Protein AF-T1B4V0-F1 (afdb_monomer)

Organism: NCBI:txid410659

Radius of gyration: 18.56 Å; Cα contacts (8 Å, |Δi|>4): 181; chains: 1; bounding box: 39×35×50 Å

Secondary structure (DSSP, 8-state):
--TTTT---PPPS-S--TTHHHHHHHHHHHHHHHHHTT------TTSS---SSS---TT--HHHHHHHH-TT----EEEEES-TTSTTSGGGSS---HHHHHHHHHHHHHHHHHHHSPPP--EEEEE--TT--TTSHHHHHHHHHHHHHHTT--------SSTT--

Mean predicted aligned error: 11.37 Å

Foldseek 3Di:
DPPVPPDLQQAQPPDDDPCSVVSNVVSLVVVLVCVVVVHDDDDDQCSDFDQDLADQSDPGCSLLVSCVSVVPRFDKQKEKAQPQQPLCGCNVVDDRPPVVSVVVLVVQCVVQPVVRFFDTDIDIDIDRDPPQCNPPHDVSNRVVSRCVHNVDSDRNDDTDRHNPDD

Structure (mmCIF, N/CA/C/O backbone):
data_AF-T1B4V0-F1
#
_entry.id   AF-T1B4V0-F1
#
loop_
_atom_site.group_PDB
_atom_site.id
_atom_site.type_symbol
_atom_site.label_atom_id
_atom_site.label_alt_id
_atom_site.label_comp_id
_atom_site.label_asym_id
_atom_site.label_entity_id
_atom_site.label_seq_id
_atom_site.pdbx_PDB_ins_code
_atom_site.Cartn_x
_atom_site.Cartn_y
_atom_site.Cartn_z
_atom_site.occupancy
_atom_site.B_iso_or_equiv
_atom_site.auth_seq_id
_atom_site.auth_comp_id
_atom_site.auth_asym_id
_atom_site.auth_atom_id
_atom_site.pdbx_PDB_model_num
ATOM 1 N N . MET A 1 1 ? -0.667 16.943 -12.335 1.00 33.19 1 MET A N 1
ATOM 2 C CA . MET A 1 1 ? -1.717 15.995 -12.775 1.00 33.19 1 MET A CA 1
ATOM 3 C C . MET A 1 1 ? -2.030 15.032 -11.628 1.00 33.19 1 MET A C 1
ATOM 5 O O . MET A 1 1 ? -1.439 13.968 -11.575 1.00 33.19 1 MET A O 1
ATOM 9 N N . VAL A 1 2 ? -2.875 15.421 -10.664 1.00 39.41 2 VAL A N 1
ATOM 10 C CA . VAL A 1 2 ? -3.339 14.529 -9.565 1.00 39.41 2 VAL A CA 1
ATOM 11 C C . VAL A 1 2 ? -4.848 14.713 -9.295 1.00 39.41 2 VAL A C 1
ATOM 13 O O . VAL A 1 2 ? -5.408 14.044 -8.445 1.00 39.41 2 VAL A O 1
ATOM 16 N N . ASN A 1 3 ? -5.539 15.592 -10.038 1.00 37.19 3 ASN A N 1
ATOM 17 C CA . ASN A 1 3 ? -6.900 16.039 -9.700 1.00 37.19 3 ASN A CA 1
ATOM 18 C C . ASN A 1 3 ? -8.030 15.265 -10.414 1.00 37.19 3 ASN A C 1
ATOM 20 O O . ASN A 1 3 ? -9.200 15.544 -10.187 1.00 37.19 3 ASN A O 1
ATOM 24 N N . THR A 1 4 ? -7.699 14.326 -11.306 1.00 42.66 4 THR A N 1
ATOM 25 C CA . THR A 1 4 ? -8.691 13.554 -12.092 1.00 42.66 4 THR A CA 1
ATOM 26 C C . THR A 1 4 ? -9.044 12.218 -11.435 1.00 42.66 4 THR A C 1
ATOM 28 O O . THR A 1 4 ? -10.094 11.645 -11.692 1.00 42.66 4 THR A O 1
ATOM 31 N N . VAL A 1 5 ? -8.182 11.737 -10.545 1.00 48.97 5 VAL A N 1
ATOM 32 C CA . VAL A 1 5 ? -8.445 10.601 -9.663 1.00 48.97 5 VAL A CA 1
ATOM 33 C C . VAL A 1 5 ? -8.671 11.244 -8.305 1.00 48.97 5 VAL A C 1
ATOM 35 O O . VAL A 1 5 ? -7.825 12.041 -7.913 1.00 48.97 5 VAL A O 1
ATOM 38 N N . ARG A 1 6 ? -9.781 10.983 -7.604 1.00 57.62 6 ARG A N 1
ATOM 39 C CA . ARG A 1 6 ? -10.025 11.472 -6.228 1.00 57.62 6 ARG A CA 1
ATOM 40 C C . ARG A 1 6 ? -9.010 10.851 -5.249 1.00 57.62 6 ARG A C 1
ATOM 42 O O . ARG A 1 6 ? -9.359 10.081 -4.365 1.00 57.62 6 ARG A O 1
ATOM 49 N N . ALA A 1 7 ? -7.729 11.120 -5.463 1.00 55.97 7 ALA A N 1
ATOM 50 C CA . ALA A 1 7 ? -6.621 10.564 -4.729 1.00 55.97 7 ALA A CA 1
ATOM 51 C C . ALA A 1 7 ? -6.472 11.360 -3.438 1.00 55.97 7 ALA A C 1
ATOM 53 O O . ALA A 1 7 ? -6.341 12.585 -3.454 1.00 55.97 7 ALA A O 1
ATOM 54 N N . LEU A 1 8 ? -6.492 10.649 -2.317 1.00 59.12 8 LEU A N 1
ATOM 55 C CA . LEU A 1 8 ? -6.148 11.190 -1.013 1.00 59.12 8 LEU A CA 1
ATOM 56 C C . LEU A 1 8 ? -4.674 10.855 -0.766 1.00 59.12 8 LEU A C 1
ATOM 58 O O . LEU A 1 8 ? -4.371 9.716 -0.408 1.00 59.12 8 LEU A O 1
ATOM 62 N N . PRO A 1 9 ? -3.732 11.784 -1.017 1.00 56.12 9 PRO A N 1
ATOM 63 C CA . PRO A 1 9 ? -2.326 11.512 -0.767 1.00 56.12 9 PRO A CA 1
ATOM 64 C C . PRO A 1 9 ? -2.109 11.361 0.740 1.00 56.12 9 PRO A C 1
ATOM 66 O O . PRO A 1 9 ? -2.247 12.322 1.497 1.00 56.12 9 PRO A O 1
ATOM 69 N N . ILE A 1 10 ? -1.763 10.151 1.177 1.00 58.16 10 ILE A N 1
ATOM 70 C CA . ILE A 1 10 ? -1.313 9.906 2.546 1.00 58.16 10 ILE A CA 1
ATOM 71 C C . ILE A 1 10 ? 0.188 10.223 2.583 1.00 58.16 10 ILE A C 1
ATOM 73 O O . ILE A 1 10 ? 0.945 9.618 1.822 1.00 58.16 10 ILE A O 1
ATOM 77 N N . PRO A 1 11 ? 0.644 11.182 3.409 1.00 52.88 11 PRO A N 1
ATOM 78 C CA . PRO A 1 11 ? 2.060 11.526 3.482 1.00 52.88 11 PRO A CA 1
ATOM 79 C C . PRO A 1 11 ? 2.886 10.332 3.987 1.00 52.88 11 PRO A C 1
ATOM 81 O O . PRO A 1 11 ? 2.508 9.701 4.976 1.00 52.88 11 PRO A O 1
ATOM 84 N N . GLU A 1 12 ? 4.023 10.045 3.334 1.00 52.88 12 GLU A N 1
ATOM 85 C CA . GLU A 1 12 ? 4.951 8.972 3.737 1.00 52.88 12 GLU A CA 1
ATOM 86 C C . GLU A 1 12 ? 5.297 9.109 5.221 1.00 52.88 12 GLU A C 1
ATOM 88 O O . GLU A 1 12 ? 5.668 10.193 5.659 1.00 52.88 12 GLU A O 1
ATOM 93 N N . THR A 1 13 ? 5.215 8.037 6.011 1.00 53.28 13 THR A N 1
ATOM 94 C CA . THR A 1 13 ? 5.372 8.072 7.478 1.00 53.28 13 THR A CA 1
ATOM 95 C C . THR A 1 13 ? 6.811 8.296 7.961 1.00 53.28 13 THR A C 1
ATOM 97 O O . THR A 1 13 ? 6.992 8.712 9.104 1.00 53.28 13 THR A O 1
ATOM 100 N N . SER A 1 14 ? 7.832 8.190 7.105 1.00 45.38 14 SER A N 1
ATOM 101 C CA . SER A 1 14 ? 9.232 8.489 7.456 1.00 45.38 14 SER A CA 1
ATOM 102 C C . SER A 1 14 ? 9.487 9.990 7.664 1.00 45.38 14 SER A C 1
ATOM 104 O O . SER A 1 14 ? 9.135 10.813 6.820 1.00 45.38 14 SER A O 1
ATOM 106 N N . GLY A 1 15 ? 10.075 10.356 8.808 1.00 47.78 15 GLY A N 1
ATOM 107 C CA . GLY A 1 15 ? 10.444 11.733 9.175 1.00 47.78 15 GLY A CA 1
ATOM 108 C C . GLY A 1 15 ? 9.427 12.442 10.081 1.00 47.78 15 GLY A C 1
ATOM 109 O O . GLY A 1 15 ? 8.227 12.461 9.794 1.00 47.78 15 GLY A O 1
ATOM 110 N N . ILE A 1 16 ? 9.915 13.042 11.172 1.00 42.69 16 ILE A N 1
ATOM 111 C CA . ILE A 1 16 ? 9.119 13.843 12.112 1.00 42.69 16 ILE A CA 1
ATOM 112 C C . ILE A 1 16 ? 8.927 15.231 11.495 1.00 42.69 16 ILE A C 1
ATOM 114 O O . ILE A 1 16 ? 9.860 16.025 11.437 1.00 42.69 16 ILE A O 1
ATOM 118 N N . GLN A 1 17 ? 7.721 15.514 11.001 1.00 56.00 17 GLN A N 1
ATOM 119 C CA . GLN A 1 17 ? 7.322 16.857 10.573 1.00 56.00 17 GLN A CA 1
ATOM 120 C C . GLN A 1 17 ? 6.139 17.335 11.427 1.00 56.00 17 GLN A C 1
ATOM 122 O O . GLN A 1 17 ? 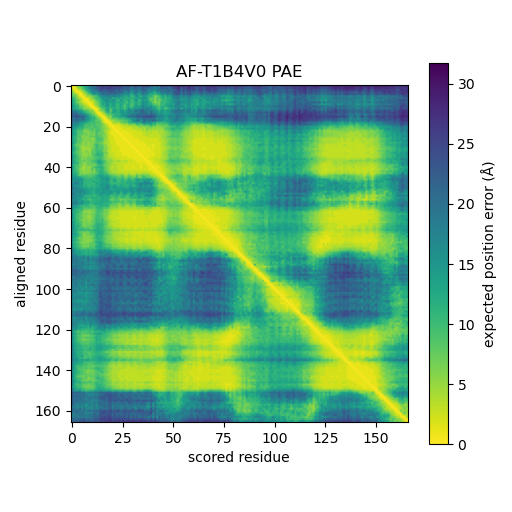5.200 16.554 11.639 1.00 56.00 17 GLN A O 1
ATOM 127 N N . PRO A 1 18 ? 6.129 18.600 11.884 1.00 53.91 18 PRO A N 1
ATOM 128 C CA . PRO A 1 18 ? 4.990 19.167 12.600 1.00 53.91 18 PRO A CA 1
ATOM 129 C C . PRO A 1 18 ? 3.687 19.032 11.790 1.00 53.91 18 PRO A C 1
ATOM 131 O O . PRO A 1 18 ? 3.648 19.279 10.582 1.00 53.91 18 PRO A O 1
ATOM 134 N N . GLY A 1 19 ? 2.605 18.592 12.442 1.00 65.25 19 GLY A N 1
ATOM 135 C CA . GLY A 1 19 ? 1.275 18.464 11.824 1.00 65.25 19 GLY A CA 1
ATOM 136 C C . GLY A 1 19 ? 1.090 17.281 10.862 1.00 65.25 19 GLY A C 1
ATOM 137 O O . GLY A 1 19 ? 0.051 17.174 10.212 1.00 65.25 19 GLY A O 1
ATOM 138 N N . LYS A 1 20 ? 2.069 16.377 10.751 1.00 67.88 20 LYS A N 1
ATOM 139 C CA . LYS A 1 20 ? 1.970 15.174 9.910 1.00 67.88 20 LYS A CA 1
ATOM 140 C C . LYS A 1 20 ? 0.949 14.164 10.435 1.00 67.88 20 LYS A C 1
ATOM 142 O O . LYS A 1 20 ? 0.159 13.652 9.653 1.00 67.88 20 LYS A O 1
ATOM 147 N N . ALA A 1 21 ? 0.934 13.927 11.749 1.00 71.38 21 ALA A N 1
ATOM 148 C CA . ALA A 1 21 ? -0.038 13.040 12.391 1.00 71.38 21 ALA A CA 1
ATOM 149 C C . ALA A 1 21 ? -1.477 13.506 12.127 1.00 71.38 21 ALA A C 1
ATOM 151 O O . ALA A 1 21 ? -2.290 12.727 11.644 1.00 71.38 21 ALA A O 1
ATOM 152 N N . ARG A 1 22 ? -1.735 14.808 12.307 1.00 78.12 22 ARG A N 1
ATOM 153 C CA . ARG A 1 22 ? -3.038 15.422 12.030 1.00 78.12 22 ARG A CA 1
ATOM 154 C C . ARG A 1 22 ? -3.462 15.261 10.568 1.00 78.12 22 ARG A C 1
ATOM 156 O O . ARG A 1 22 ? -4.576 14.846 10.305 1.00 78.12 22 ARG A O 1
ATOM 163 N N . ARG A 1 23 ? -2.549 15.472 9.610 1.00 77.19 23 ARG A N 1
ATOM 164 C CA . ARG A 1 23 ? -2.830 15.243 8.178 1.00 77.19 23 ARG A CA 1
ATOM 165 C C . ARG A 1 23 ? -3.168 13.785 7.852 1.00 77.19 23 ARG A C 1
ATOM 167 O O . ARG A 1 23 ? -4.008 13.540 6.992 1.00 77.19 23 ARG A O 1
ATOM 174 N N . VAL A 1 24 ? -2.511 12.827 8.507 1.00 77.00 24 VAL A N 1
ATOM 175 C CA . VAL A 1 24 ? -2.835 11.398 8.357 1.00 77.00 24 VAL A CA 1
ATOM 176 C C . VAL A 1 24 ? -4.209 11.097 8.952 1.00 77.00 24 VAL A C 1
ATOM 178 O O . VAL A 1 24 ? -4.993 10.391 8.328 1.00 77.00 24 VAL A O 1
ATOM 181 N N . GLU A 1 25 ? -4.523 11.653 10.119 1.00 81.50 25 GLU A N 1
ATOM 182 C CA . GLU A 1 25 ? -5.834 11.503 10.758 1.00 81.50 25 GLU A CA 1
ATOM 183 C C . GLU A 1 25 ? -6.958 12.109 9.917 1.00 81.50 25 GLU A C 1
ATOM 185 O O . GLU A 1 25 ? -7.946 11.425 9.663 1.00 81.50 25 GLU A O 1
ATOM 190 N N . ASP A 1 26 ? -6.772 13.318 9.388 1.00 84.38 26 ASP A N 1
ATOM 191 C CA . ASP A 1 26 ? -7.734 13.969 8.496 1.00 84.38 26 ASP A CA 1
ATOM 192 C C . ASP A 1 26 ? -7.954 13.146 7.214 1.00 84.38 26 ASP A C 1
ATOM 194 O O . ASP A 1 26 ? -9.082 12.987 6.745 1.00 84.38 26 ASP A O 1
ATOM 198 N N . ALA A 1 27 ? -6.887 12.577 6.639 1.00 83.69 27 ALA A N 1
ATOM 199 C CA . ALA A 1 27 ? -6.994 11.709 5.468 1.00 83.69 27 ALA A CA 1
ATOM 200 C C . ALA A 1 27 ? -7.766 10.417 5.780 1.00 83.69 27 ALA A C 1
ATOM 202 O O . ALA A 1 27 ? -8.632 10.020 5.002 1.00 83.69 27 ALA A O 1
ATOM 203 N N . LEU A 1 28 ? -7.496 9.788 6.928 1.00 85.38 28 LEU A N 1
ATOM 204 C CA . LEU A 1 28 ? -8.216 8.595 7.378 1.00 85.38 28 LEU A CA 1
ATOM 205 C C . LEU A 1 28 ? -9.691 8.891 7.659 1.00 85.38 28 LEU A C 1
ATOM 207 O O . LEU A 1 28 ? -10.546 8.111 7.246 1.00 85.38 28 LEU A O 1
ATOM 211 N N . ALA A 1 29 ? -10.000 10.021 8.296 1.00 88.62 29 ALA A N 1
ATOM 212 C CA . ALA A 1 29 ? -11.373 10.450 8.542 1.00 88.62 29 ALA A CA 1
ATOM 213 C C . ALA A 1 29 ? -12.148 10.621 7.227 1.00 88.62 29 ALA A C 1
ATOM 215 O O . ALA A 1 29 ? -13.276 10.148 7.105 1.00 88.62 29 ALA A O 1
ATOM 216 N N . ARG A 1 30 ? -11.517 11.207 6.201 1.00 87.31 30 ARG A N 1
ATOM 217 C CA . ARG A 1 30 ? -12.106 11.318 4.856 1.00 87.31 30 ARG A CA 1
ATOM 218 C C . ARG A 1 30 ? -12.324 9.962 4.188 1.00 87.31 30 ARG A C 1
ATOM 220 O O . ARG A 1 30 ? -13.338 9.794 3.519 1.00 87.31 30 ARG A O 1
ATOM 227 N N . CYS A 1 31 ? -11.411 9.004 4.364 1.00 87.69 31 CYS A N 1
ATOM 228 C CA . CYS A 1 31 ? -11.605 7.638 3.868 1.00 87.69 31 CYS A CA 1
ATOM 229 C C . CYS A 1 31 ? -12.810 6.964 4.536 1.00 87.69 31 CYS A C 1
ATOM 231 O O . CYS A 1 31 ? -13.620 6.356 3.846 1.00 87.69 31 CYS A O 1
ATOM 233 N N . VAL A 1 32 ? -12.938 7.084 5.860 1.00 91.12 32 VAL A N 1
ATOM 234 C CA . VAL A 1 32 ? -14.069 6.519 6.614 1.00 91.12 32 VAL A CA 1
ATOM 235 C C . VAL A 1 32 ? -15.386 7.140 6.160 1.00 91.12 32 VAL A C 1
ATOM 237 O O . VAL A 1 32 ? -16.348 6.415 5.927 1.00 91.12 32 VAL A O 1
ATOM 240 N N . GLU A 1 33 ? -15.426 8.459 5.985 1.00 91.88 33 GLU A N 1
ATOM 241 C CA . GLU A 1 33 ? -16.634 9.147 5.531 1.00 91.88 33 GLU A CA 1
ATOM 242 C C . GLU A 1 33 ? -17.033 8.737 4.108 1.00 91.88 33 GLU A C 1
ATOM 244 O O . GLU A 1 33 ? -18.192 8.416 3.866 1.00 91.88 33 GLU A O 1
ATOM 249 N N . ALA A 1 34 ? -16.072 8.640 3.184 1.00 88.75 34 ALA A N 1
ATOM 250 C CA . ALA A 1 34 ? -16.332 8.142 1.834 1.00 88.75 34 ALA A CA 1
ATOM 251 C C . ALA A 1 34 ? -16.910 6.713 1.859 1.00 88.75 34 ALA A C 1
ATOM 253 O O . ALA A 1 34 ? -17.929 6.439 1.228 1.00 88.75 34 ALA A O 1
ATOM 254 N N . LEU A 1 35 ? -16.319 5.815 2.655 1.00 91.56 35 LEU A N 1
ATOM 255 C CA . LEU A 1 35 ? -16.816 4.443 2.806 1.00 91.56 35 LEU A CA 1
ATOM 256 C C . LEU A 1 35 ? -18.239 4.400 3.390 1.00 91.56 35 LEU A C 1
ATOM 258 O O . LEU A 1 35 ? -19.050 3.591 2.947 1.00 91.56 35 LEU A O 1
ATOM 262 N N . ARG A 1 36 ? -18.577 5.284 4.342 1.00 91.56 36 ARG A N 1
ATOM 263 C CA . ARG A 1 36 ? -19.947 5.407 4.882 1.00 91.56 36 ARG A CA 1
ATOM 264 C C . ARG A 1 36 ? -20.957 5.872 3.838 1.00 91.56 36 ARG A C 1
ATOM 266 O O . ARG A 1 36 ? -22.111 5.463 3.896 1.00 91.56 36 ARG A O 1
ATOM 273 N N . GLN A 1 37 ? -20.524 6.693 2.886 1.00 91.50 37 GLN A N 1
ATOM 274 C CA . GLN A 1 37 ? -21.347 7.167 1.770 1.00 91.50 37 GLN A CA 1
ATOM 275 C C . GLN A 1 37 ? -21.508 6.118 0.655 1.00 91.50 37 GLN A C 1
ATOM 277 O O . GLN A 1 37 ? -22.232 6.358 -0.308 1.00 91.50 37 GLN A O 1
ATOM 282 N N . GLY A 1 38 ? -20.867 4.950 0.785 1.00 87.88 38 GLY A N 1
ATOM 283 C CA . GLY A 1 38 ? -20.893 3.883 -0.216 1.00 87.88 38 GLY A CA 1
ATOM 284 C C . GLY A 1 38 ? -19.851 4.042 -1.327 1.00 87.88 38 GLY A C 1
ATOM 285 O O . GLY A 1 38 ? -19.884 3.282 -2.296 1.00 87.88 38 GLY A O 1
ATOM 286 N N . ASP A 1 39 ? -18.918 4.992 -1.201 1.00 88.00 39 ASP A N 1
ATOM 287 C CA . ASP A 1 39 ? -17.790 5.114 -2.124 1.00 88.00 39 ASP A CA 1
ATOM 288 C C . ASP A 1 39 ? -16.761 3.995 -1.890 1.00 88.00 39 ASP A C 1
ATOM 290 O O . ASP A 1 39 ? -16.608 3.455 -0.794 1.00 88.00 39 ASP A O 1
ATOM 294 N N . ASN A 1 40 ? -15.983 3.682 -2.929 1.00 86.25 40 ASN A N 1
ATOM 295 C CA . ASN A 1 40 ? -14.889 2.714 -2.855 1.00 86.25 40 ASN A CA 1
ATOM 296 C C . ASN A 1 40 ? -13.547 3.421 -2.624 1.00 86.25 40 ASN A C 1
ATOM 298 O O . ASN A 1 40 ? -13.204 4.366 -3.338 1.00 86.25 40 ASN A O 1
ATOM 302 N N . VAL A 1 41 ? -12.744 2.918 -1.681 1.00 87.38 41 VAL A N 1
ATOM 303 C CA . VAL A 1 41 ? -11.425 3.480 -1.349 1.00 87.38 41 VAL A CA 1
ATOM 304 C C . VAL A 1 41 ? -10.316 2.485 -1.689 1.00 87.38 41 VAL A C 1
ATOM 306 O O . VAL A 1 41 ? -10.277 1.379 -1.157 1.00 87.38 41 VAL A O 1
ATOM 309 N N . LEU A 1 42 ? -9.371 2.900 -2.542 1.00 85.56 42 LEU A N 1
ATOM 310 C CA . LEU A 1 42 ? -8.142 2.150 -2.814 1.00 85.56 42 LEU A CA 1
ATOM 311 C C . LEU A 1 42 ? -7.019 2.639 -1.894 1.00 85.56 42 LEU A C 1
ATOM 313 O O . LEU A 1 42 ? -6.520 3.756 -2.046 1.00 85.56 42 LEU A O 1
ATOM 317 N N . LEU A 1 43 ? -6.607 1.788 -0.956 1.00 83.56 43 LEU A N 1
ATOM 318 C CA . LEU A 1 43 ? -5.552 2.078 0.010 1.00 83.56 43 LEU A CA 1
ATOM 319 C C . LEU A 1 43 ? -4.269 1.315 -0.340 1.00 83.56 43 LEU A C 1
ATOM 321 O O . LEU A 1 43 ? -4.298 0.106 -0.547 1.00 83.56 43 LEU A O 1
ATOM 325 N N . TYR A 1 44 ? -3.131 2.011 -0.330 1.00 81.50 44 TYR A N 1
ATOM 326 C CA . TYR A 1 44 ? -1.806 1.392 -0.417 1.00 81.50 44 TYR A CA 1
ATOM 327 C C . TYR A 1 44 ? -1.220 1.259 0.994 1.00 81.50 44 TYR A C 1
ATOM 329 O O . TYR A 1 44 ? -0.671 2.235 1.513 1.00 81.50 44 TYR A O 1
ATOM 337 N N . PRO A 1 45 ? -1.323 0.084 1.643 1.00 71.50 45 PRO A N 1
ATOM 338 C CA . PRO A 1 45 ? -1.041 -0.056 3.072 1.00 71.50 45 PRO A CA 1
ATOM 339 C C . PRO A 1 45 ? 0.425 0.207 3.423 1.00 71.50 45 PRO A C 1
ATOM 341 O O . PRO A 1 45 ? 0.710 0.648 4.526 1.00 71.50 45 PRO A O 1
ATOM 344 N N . ALA A 1 46 ? 1.365 0.012 2.496 1.00 66.94 46 ALA A N 1
ATOM 345 C CA . ALA A 1 46 ? 2.775 0.310 2.749 1.00 66.94 46 ALA A CA 1
ATOM 346 C C . ALA A 1 46 ? 3.070 1.823 2.821 1.00 66.94 46 ALA A C 1
ATOM 348 O O . ALA A 1 46 ? 4.144 2.212 3.275 1.00 66.94 46 ALA A O 1
ATOM 349 N N . GLY A 1 47 ? 2.165 2.682 2.327 1.00 59.44 47 GLY A N 1
ATOM 350 C CA . GLY A 1 47 ? 2.366 4.135 2.247 1.00 59.44 47 GLY A CA 1
ATOM 351 C C . GLY A 1 47 ? 3.528 4.572 1.345 1.00 59.44 47 GLY A C 1
ATOM 352 O O . GLY A 1 47 ? 3.865 5.749 1.314 1.00 59.44 47 GLY A O 1
ATOM 353 N N . ARG A 1 48 ? 4.146 3.632 0.625 1.00 59.75 48 ARG A N 1
ATOM 354 C CA . ARG A 1 48 ? 5.307 3.817 -0.248 1.00 59.75 48 ARG A CA 1
ATOM 355 C C . ARG A 1 48 ? 5.200 2.878 -1.441 1.00 59.75 48 ARG A C 1
ATOM 357 O O . ARG A 1 48 ? 4.592 1.810 -1.343 1.00 59.75 48 ARG A O 1
ATOM 364 N N . LEU A 1 49 ? 5.817 3.257 -2.557 1.00 56.75 49 LEU A N 1
ATOM 365 C CA . LEU A 1 49 ? 6.034 2.322 -3.659 1.00 56.75 49 LEU A CA 1
ATOM 366 C C . LEU A 1 49 ? 6.907 1.161 -3.174 1.00 56.75 49 LEU A C 1
ATOM 368 O O . LEU A 1 49 ? 7.797 1.353 -2.346 1.00 56.75 49 LEU A O 1
ATOM 372 N N . MET A 1 50 ? 6.653 -0.034 -3.704 1.00 54.81 50 MET A N 1
ATOM 373 C CA . MET A 1 50 ? 7.442 -1.231 -3.420 1.00 54.81 50 MET A CA 1
ATOM 374 C C . MET A 1 50 ? 8.921 -0.959 -3.745 1.00 54.81 50 MET A C 1
ATOM 376 O O . MET A 1 50 ? 9.255 -0.711 -4.905 1.00 54.81 50 MET A O 1
ATOM 380 N N . ARG A 1 51 ? 9.779 -0.942 -2.716 1.00 55.44 51 ARG A N 1
ATOM 381 C CA . ARG A 1 51 ? 11.237 -0.736 -2.837 1.00 55.44 51 ARG A CA 1
ATOM 382 C C . ARG A 1 51 ? 12.018 -2.047 -2.818 1.00 55.44 51 ARG A C 1
ATOM 384 O O . ARG A 1 51 ? 13.074 -2.113 -3.431 1.00 55.44 51 ARG A O 1
ATOM 391 N N . ASP A 1 52 ? 11.438 -3.084 -2.221 1.00 56.41 52 ASP A N 1
ATOM 392 C CA . ASP A 1 52 ? 12.015 -4.420 -2.105 1.00 56.41 52 ASP A CA 1
ATOM 393 C C . ASP A 1 52 ? 11.070 -5.481 -2.671 1.00 56.41 52 ASP A C 1
ATOM 395 O O . ASP A 1 52 ? 9.864 -5.267 -2.778 1.00 56.41 52 ASP A O 1
ATOM 399 N N . ARG A 1 53 ? 11.617 -6.656 -3.008 1.00 55.72 53 ARG A N 1
ATOM 400 C CA . ARG A 1 53 ? 10.853 -7.810 -3.524 1.00 55.72 53 ARG A CA 1
ATOM 401 C C . ARG A 1 53 ? 9.767 -8.290 -2.549 1.00 55.72 53 ARG A C 1
ATOM 403 O O . ARG A 1 53 ? 8.783 -8.890 -2.979 1.00 55.72 53 ARG A O 1
ATOM 410 N N . MET A 1 54 ? 9.971 -8.064 -1.257 1.00 59.19 54 MET A N 1
ATOM 411 C CA . MET A 1 54 ? 9.046 -8.450 -0.198 1.00 59.19 54 MET A CA 1
ATOM 412 C C . MET A 1 54 ? 8.367 -7.197 0.345 1.00 59.19 54 MET A C 1
ATOM 414 O O . MET A 1 54 ? 9.016 -6.179 0.582 1.00 59.19 54 MET A O 1
ATOM 418 N N . THR A 1 55 ? 7.056 -7.275 0.537 1.00 68.19 55 THR A N 1
ATOM 419 C CA . THR A 1 55 ? 6.299 -6.237 1.229 1.00 68.19 55 THR A CA 1
ATOM 420 C C . THR A 1 55 ? 6.479 -6.431 2.729 1.00 68.19 55 THR A C 1
ATOM 422 O O . THR A 1 55 ? 6.113 -7.481 3.252 1.00 68.19 55 THR A O 1
ATOM 425 N N . ASP A 1 56 ? 7.027 -5.409 3.384 1.00 75.12 56 ASP A N 1
ATOM 426 C CA . ASP A 1 56 ? 7.054 -5.231 4.838 1.00 75.12 56 ASP A CA 1
ATOM 427 C C . ASP A 1 56 ? 6.248 -3.967 5.166 1.00 75.12 56 ASP A C 1
ATOM 429 O O . ASP A 1 56 ? 6.589 -2.854 4.727 1.00 75.12 56 ASP A O 1
ATOM 433 N N . LEU A 1 57 ? 5.132 -4.169 5.865 1.00 76.12 57 LEU A N 1
ATOM 434 C CA . LEU A 1 57 ? 4.207 -3.125 6.296 1.00 76.12 57 LEU A CA 1
ATOM 435 C C . LEU A 1 57 ? 4.576 -2.587 7.683 1.00 76.12 57 LEU A C 1
ATOM 437 O O . LEU A 1 57 ? 4.131 -1.497 8.052 1.00 76.12 57 LEU A O 1
ATOM 441 N N . GLY A 1 58 ? 5.391 -3.312 8.452 1.00 73.12 58 GLY A N 1
ATOM 442 C CA . GLY A 1 58 ? 5.863 -2.916 9.770 1.00 73.12 58 GLY A CA 1
ATOM 443 C C . GLY A 1 58 ? 4.738 -2.432 10.691 1.00 73.12 58 GLY A C 1
ATOM 444 O O . GLY A 1 58 ? 3.769 -3.136 10.970 1.00 73.12 58 GLY A O 1
ATOM 445 N N . GLY A 1 59 ? 4.868 -1.198 11.188 1.00 67.38 59 GLY A N 1
ATOM 446 C CA . GLY A 1 59 ? 3.951 -0.599 12.163 1.00 67.38 59 GLY A CA 1
ATOM 447 C C . GLY A 1 59 ? 2.741 0.149 11.592 1.00 67.38 59 GLY A C 1
ATOM 448 O O . GLY A 1 59 ? 2.107 0.885 12.353 1.00 67.38 59 GLY A O 1
ATOM 449 N N . VAL A 1 60 ? 2.435 0.034 10.292 1.00 78.19 60 VAL A N 1
ATOM 450 C CA . VAL A 1 60 ? 1.331 0.798 9.684 1.00 78.19 60 VAL A CA 1
ATOM 451 C C . VAL A 1 60 ? -0.018 0.387 10.283 1.00 78.19 60 VAL A C 1
ATOM 453 O O . VAL A 1 60 ? -0.297 -0.794 10.464 1.00 78.19 60 VAL A O 1
ATOM 456 N N . SER A 1 61 ? -0.857 1.378 10.597 1.00 83.50 61 SER A N 1
ATOM 457 C CA . SER A 1 61 ? -2.149 1.206 11.279 1.00 83.50 61 SER A CA 1
ATOM 458 C C . SER A 1 61 ? -3.352 1.713 10.480 1.00 83.50 61 SER A C 1
ATOM 460 O O . SER A 1 61 ? -4.464 1.715 10.991 1.00 83.50 61 SER A O 1
ATOM 462 N N . ALA A 1 62 ? -3.172 2.143 9.226 1.00 85.12 62 ALA A N 1
ATOM 463 C CA . ALA A 1 62 ? -4.259 2.722 8.430 1.00 85.12 62 ALA A CA 1
ATOM 464 C C . ALA A 1 62 ? -5.453 1.763 8.264 1.00 85.12 62 ALA A C 1
ATOM 466 O O . ALA A 1 62 ? -6.592 2.160 8.495 1.00 85.12 62 ALA A O 1
ATOM 467 N N . VAL A 1 63 ? -5.185 0.499 7.917 1.00 88.69 63 VAL A N 1
ATOM 468 C CA . VAL A 1 63 ? -6.220 -0.540 7.762 1.00 88.69 63 VAL A CA 1
ATOM 469 C C . VAL A 1 63 ? -6.920 -0.809 9.092 1.00 88.69 63 VAL A C 1
ATOM 471 O O . VAL A 1 63 ? -8.144 -0.796 9.154 1.00 88.69 63 VAL A O 1
ATOM 474 N N . GLU A 1 64 ? -6.148 -0.979 10.166 1.00 91.06 64 GLU A N 1
ATOM 475 C CA . GLU A 1 64 ? -6.678 -1.223 11.510 1.00 91.06 64 GLU A CA 1
ATOM 476 C C . GLU A 1 64 ? -7.592 -0.084 11.984 1.00 91.06 64 GLU A C 1
ATOM 478 O O . GLU A 1 64 ? -8.709 -0.341 12.421 1.00 91.06 64 GLU A O 1
ATOM 483 N N . ARG A 1 65 ? -7.186 1.177 11.797 1.00 89.19 65 ARG A N 1
ATOM 484 C CA . ARG A 1 65 ? -7.988 2.355 12.164 1.00 89.19 65 ARG A CA 1
ATOM 485 C C . ARG A 1 65 ? -9.289 2.489 11.373 1.00 89.19 65 ARG A C 1
ATOM 487 O O . ARG A 1 65 ? -10.267 3.004 11.914 1.00 89.19 65 ARG A O 1
ATOM 494 N N . ILE A 1 66 ? -9.300 2.081 10.102 1.00 90.44 66 ILE A N 1
ATOM 495 C CA . ILE A 1 66 ? -10.517 2.077 9.278 1.00 90.44 66 ILE A CA 1
ATOM 496 C C . ILE A 1 66 ? -11.456 0.970 9.762 1.00 90.44 66 ILE A C 1
ATOM 498 O O . ILE A 1 66 ? -12.621 1.243 10.033 1.00 90.44 66 ILE A O 1
ATOM 502 N N . LEU A 1 67 ? -10.945 -0.252 9.940 1.00 91.31 67 LEU A N 1
ATOM 503 C CA . LEU A 1 67 ? -11.738 -1.398 10.393 1.00 91.31 67 LEU A CA 1
ATOM 504 C C . LEU A 1 67 ? -12.266 -1.232 11.822 1.00 91.31 67 LEU A C 1
ATOM 506 O O . LEU A 1 67 ? -13.370 -1.675 12.111 1.00 91.31 67 LEU A O 1
ATOM 510 N N . ALA A 1 68 ? -11.533 -0.545 12.700 1.00 91.62 68 ALA A N 1
ATOM 511 C CA . ALA A 1 68 ? -12.006 -0.220 14.045 1.00 91.62 68 ALA A CA 1
ATOM 512 C C . ALA A 1 68 ? -13.251 0.689 14.035 1.00 91.62 68 ALA A C 1
ATOM 514 O O . ALA A 1 68 ? -14.070 0.623 14.947 1.00 91.62 68 ALA A O 1
ATOM 515 N N . GLN A 1 69 ? -13.402 1.538 13.012 1.00 92.44 69 GLN A N 1
ATOM 516 C CA . GLN A 1 69 ? -14.560 2.426 12.848 1.00 92.44 69 GLN A CA 1
ATOM 517 C C . GLN A 1 69 ? -15.657 1.827 11.961 1.00 92.44 69 GLN A C 1
ATOM 519 O O . GLN A 1 69 ? -16.818 2.214 12.087 1.00 92.44 69 GLN A O 1
ATOM 524 N N . LEU A 1 70 ? -15.287 0.926 11.048 1.00 92.50 70 LEU A N 1
ATOM 525 C CA . LEU A 1 70 ? -16.161 0.270 10.079 1.00 92.50 70 LEU A CA 1
ATOM 526 C C . LEU A 1 70 ? -15.859 -1.243 10.053 1.00 92.50 70 LEU A C 1
ATOM 528 O O . LEU A 1 70 ? -15.232 -1.724 9.107 1.00 92.50 70 LEU A O 1
ATOM 532 N N . PRO A 1 71 ? -16.280 -2.010 11.076 1.00 89.44 71 PRO A N 1
ATOM 533 C CA . PRO A 1 71 ? -15.915 -3.425 11.207 1.00 89.44 71 PRO A CA 1
ATOM 534 C C . PRO A 1 71 ? -16.467 -4.293 10.070 1.00 89.44 71 PRO A C 1
ATOM 536 O O . PRO A 1 71 ? -15.780 -5.204 9.604 1.00 89.44 71 PRO A O 1
ATOM 539 N N . GLU A 1 72 ? -17.651 -3.944 9.565 1.00 89.56 72 GLU A N 1
ATOM 540 C CA . GLU A 1 72 ? -18.379 -4.676 8.521 1.00 89.56 72 GLU A CA 1
ATOM 541 C C . GLU A 1 72 ? -17.996 -4.256 7.091 1.00 89.56 72 GLU A C 1
ATOM 543 O O . GLU A 1 72 ? -18.568 -4.748 6.119 1.00 89.56 72 GLU A O 1
ATOM 548 N N . VAL A 1 73 ? -17.044 -3.327 6.915 1.00 91.88 73 VAL A N 1
ATOM 549 C CA . VAL A 1 73 ? -16.671 -2.884 5.564 1.00 91.88 73 VAL A CA 1
ATOM 550 C C . VAL A 1 73 ? -16.020 -4.027 4.785 1.00 91.88 73 VAL A C 1
ATOM 552 O O . VAL A 1 73 ? -15.138 -4.739 5.287 1.00 91.88 73 VAL A O 1
ATOM 555 N N . ARG A 1 74 ? -16.430 -4.197 3.528 1.00 92.31 74 ARG A N 1
ATOM 556 C CA . ARG A 1 74 ? -15.825 -5.182 2.629 1.00 92.31 74 ARG A CA 1
ATOM 557 C C . ARG A 1 74 ? -14.365 -4.827 2.379 1.00 92.31 74 ARG A C 1
ATOM 559 O O . ARG A 1 74 ? -14.037 -3.686 2.057 1.00 92.31 74 ARG A O 1
ATOM 566 N N . LEU A 1 75 ? -13.490 -5.812 2.548 1.00 90.81 75 LEU A N 1
ATOM 567 C CA . LEU A 1 75 ? -12.049 -5.652 2.406 1.00 90.81 75 LEU A CA 1
ATOM 568 C C . LEU A 1 75 ? -11.568 -6.558 1.280 1.00 90.81 75 LEU A C 1
ATOM 570 O O . LEU A 1 75 ? -11.636 -7.777 1.387 1.00 90.81 75 LEU A O 1
ATOM 574 N N . VAL A 1 76 ? -11.066 -5.943 0.212 1.00 92.25 76 VAL A N 1
ATOM 575 C CA . VAL A 1 76 ? -10.516 -6.657 -0.940 1.00 92.25 76 VAL A CA 1
ATOM 576 C C . VAL A 1 76 ? -9.015 -6.418 -0.984 1.00 92.25 76 VAL A C 1
ATOM 578 O O . VAL A 1 76 ? -8.554 -5.293 -1.177 1.00 92.25 76 VAL A O 1
ATOM 581 N N . LEU A 1 77 ? -8.244 -7.486 -0.810 1.00 90.44 77 LEU A N 1
ATOM 582 C CA . LEU A 1 77 ? -6.806 -7.465 -1.007 1.00 90.44 77 LEU A CA 1
ATOM 583 C C . LEU A 1 77 ? -6.505 -7.549 -2.501 1.00 90.44 77 LEU A C 1
ATOM 585 O O . LEU A 1 77 ? -6.991 -8.439 -3.201 1.00 90.44 77 LEU A O 1
ATOM 589 N N . VAL A 1 78 ? -5.681 -6.624 -2.988 1.00 88.00 78 VAL A N 1
ATOM 590 C CA . VAL A 1 78 ? -5.292 -6.557 -4.400 1.00 88.00 78 VAL A CA 1
ATOM 591 C C . VAL A 1 78 ? -3.787 -6.739 -4.513 1.00 88.00 78 VAL A C 1
ATOM 593 O O . VAL A 1 78 ? -3.013 -5.913 -4.035 1.00 88.00 78 VAL A O 1
ATOM 596 N N . ARG A 1 79 ? -3.364 -7.817 -5.173 1.00 84.69 79 ARG A N 1
ATOM 597 C CA . ARG A 1 79 ? -1.954 -8.106 -5.458 1.00 84.69 79 ARG A CA 1
ATOM 598 C C . ARG A 1 79 ? -1.708 -8.043 -6.956 1.00 84.69 79 ARG A C 1
ATOM 600 O O . ARG A 1 79 ? -2.298 -8.809 -7.716 1.00 84.69 79 ARG A O 1
ATOM 607 N N . THR A 1 80 ? -0.775 -7.195 -7.375 1.00 80.88 80 THR A N 1
ATOM 608 C CA . THR A 1 80 ? -0.316 -7.143 -8.767 1.00 80.88 80 THR A CA 1
ATOM 609 C C . THR A 1 80 ? 1.056 -7.787 -8.874 1.00 80.88 80 THR A C 1
ATOM 611 O O . THR A 1 80 ? 2.048 -7.252 -8.389 1.00 80.88 80 THR A O 1
ATOM 614 N N . THR A 1 81 ? 1.122 -8.939 -9.532 1.00 77.38 81 THR A N 1
ATOM 615 C CA . THR A 1 81 ? 2.372 -9.657 -9.794 1.00 77.38 81 THR A CA 1
ATOM 616 C C . THR A 1 81 ? 2.814 -9.445 -11.231 1.00 77.38 81 THR A C 1
ATOM 618 O O . THR A 1 81 ? 2.026 -9.101 -12.118 1.00 77.38 81 THR A O 1
ATOM 621 N N . GLY A 1 82 ? 4.112 -9.616 -11.469 1.00 68.44 82 GLY A N 1
ATOM 622 C CA . GLY A 1 82 ? 4.648 -9.413 -12.800 1.00 68.44 82 GLY A CA 1
ATOM 623 C C . GLY A 1 82 ? 4.690 -7.944 -13.207 1.00 68.44 82 GLY A C 1
ATOM 624 O O . GLY A 1 82 ? 4.697 -7.688 -14.392 1.00 68.44 82 GLY A O 1
ATOM 625 N N . LEU A 1 83 ? 4.865 -6.981 -12.291 1.00 70.19 83 LEU A N 1
ATOM 626 C CA . LEU A 1 83 ? 5.367 -5.615 -12.596 1.00 70.19 83 LEU A CA 1
ATOM 627 C C . LEU A 1 83 ? 6.793 -5.340 -12.068 1.00 70.19 83 LEU A C 1
ATOM 629 O O . LEU A 1 83 ? 7.470 -4.431 -12.553 1.00 70.19 83 LEU A O 1
ATOM 633 N N . TRP A 1 84 ? 7.285 -6.176 -11.148 1.00 62.31 84 TRP A N 1
ATOM 634 C CA . TRP A 1 84 ? 8.638 -6.109 -10.586 1.00 62.31 84 TRP A CA 1
ATOM 635 C C . TRP A 1 84 ? 9.739 -6.345 -11.640 1.00 62.31 84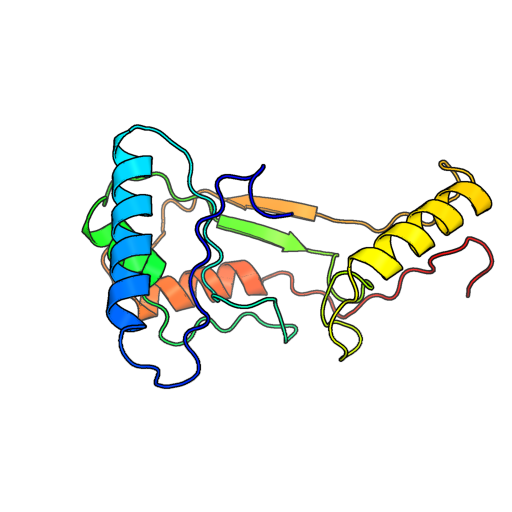 TRP A C 1
ATOM 637 O O . TRP A 1 84 ? 9.738 -7.374 -12.323 1.00 62.31 84 TRP A O 1
ATOM 647 N N . GLY A 1 85 ? 10.662 -5.389 -11.800 1.00 52.84 85 GLY A N 1
ATOM 648 C CA . GLY A 1 85 ? 11.683 -5.385 -12.865 1.00 52.84 85 GLY A CA 1
ATOM 649 C C . GLY A 1 85 ? 11.287 -4.629 -14.144 1.00 52.84 85 GLY A C 1
ATOM 650 O O . GLY A 1 85 ? 12.043 -4.633 -15.110 1.00 52.84 85 GLY A O 1
ATOM 651 N N . SER A 1 86 ? 10.117 -3.980 -14.172 1.00 58.59 86 SER A N 1
ATOM 652 C CA . SER A 1 86 ? 9.763 -3.018 -15.227 1.00 58.59 86 SER A CA 1
ATOM 653 C C . SER A 1 86 ? 10.286 -1.612 -14.907 1.00 58.59 86 SER A C 1
ATOM 655 O O . SER A 1 86 ? 10.509 -1.274 -13.745 1.00 58.59 86 SER A O 1
ATOM 657 N N . SER A 1 87 ? 10.397 -0.753 -15.923 1.00 56.19 87 SER A N 1
ATOM 658 C CA . SER A 1 87 ? 10.748 0.670 -15.771 1.00 56.19 87 SER A CA 1
ATOM 659 C C . SER A 1 87 ? 9.712 1.502 -14.999 1.00 56.19 87 SER A C 1
ATOM 661 O O . SER A 1 87 ? 9.925 2.692 -14.781 1.00 56.19 87 SER A O 1
ATOM 663 N N . PHE A 1 88 ? 8.552 0.920 -14.676 1.00 52.50 88 PHE A N 1
ATOM 664 C CA . PHE A 1 88 ? 7.477 1.563 -13.918 1.00 52.50 88 PHE A CA 1
ATOM 665 C C . PHE A 1 88 ? 7.584 1.317 -12.405 1.00 52.50 88 PHE A C 1
ATOM 667 O O . PHE A 1 88 ? 6.780 1.852 -11.646 1.00 52.50 88 PHE A O 1
ATOM 674 N N . GLY A 1 89 ? 8.567 0.534 -11.954 1.00 53.72 89 GLY A N 1
ATOM 675 C CA . GLY A 1 89 ? 8.843 0.298 -10.538 1.00 53.72 89 GLY A CA 1
ATOM 676 C C . GLY A 1 89 ? 10.318 0.487 -10.192 1.00 53.72 89 GLY A C 1
ATOM 677 O O . GLY A 1 89 ? 11.151 0.743 -11.056 1.00 53.72 89 GLY A O 1
ATOM 678 N N . TRP A 1 90 ? 10.652 0.295 -8.918 1.00 51.53 90 TRP A N 1
ATOM 679 C CA . TRP A 1 90 ? 12.023 0.382 -8.395 1.00 51.53 90 TRP A CA 1
ATOM 680 C C . TRP A 1 90 ? 12.898 -0.837 -8.719 1.00 51.53 90 TRP A C 1
ATOM 682 O O . TRP A 1 90 ? 14.016 -0.938 -8.227 1.00 51.53 90 TRP A O 1
ATOM 692 N N . GLY A 1 91 ? 12.436 -1.762 -9.567 1.00 50.88 91 GLY A N 1
ATOM 693 C CA . GLY A 1 91 ? 13.156 -3.007 -9.869 1.00 50.88 91 GLY A CA 1
ATOM 694 C C . GLY A 1 91 ? 14.533 -2.820 -10.523 1.00 50.88 91 GLY A C 1
ATOM 695 O O . GLY A 1 91 ? 15.292 -3.779 -10.584 1.00 50.88 91 GLY A O 1
ATOM 696 N N . ALA A 1 92 ? 14.855 -1.610 -10.994 1.00 51.38 92 ALA A N 1
ATOM 697 C CA . ALA A 1 92 ? 16.172 -1.226 -11.511 1.00 51.38 92 ALA A CA 1
ATOM 698 C C . ALA A 1 92 ? 17.030 -0.425 -10.501 1.00 51.38 92 ALA A C 1
ATOM 700 O O . ALA A 1 92 ? 18.103 0.048 -10.858 1.00 51.38 92 ALA A O 1
ATOM 701 N N . GLY A 1 93 ? 16.557 -0.221 -9.265 1.00 50.84 93 GLY A N 1
ATOM 702 C CA . GLY A 1 93 ? 17.262 0.524 -8.212 1.00 50.84 93 GLY A CA 1
ATOM 703 C C . GLY A 1 93 ? 17.195 2.055 -8.320 1.00 50.84 93 GLY A C 1
ATOM 704 O O . GLY A 1 93 ? 17.699 2.748 -7.442 1.00 50.84 93 GLY A O 1
ATOM 705 N N . THR A 1 94 ? 16.556 2.604 -9.358 1.00 50.25 94 THR A N 1
ATOM 706 C CA . THR A 1 94 ? 16.408 4.055 -9.579 1.00 50.25 94 THR A CA 1
ATOM 707 C C . THR A 1 94 ? 14.945 4.488 -9.583 1.00 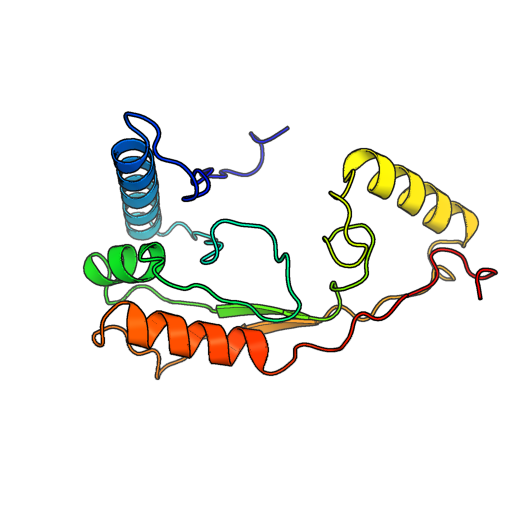50.25 94 THR A C 1
ATOM 709 O O . THR A 1 94 ? 14.085 3.743 -10.054 1.00 50.25 94 THR A O 1
ATOM 712 N N . GLU A 1 95 ? 14.671 5.721 -9.146 1.00 48.84 95 GLU A N 1
ATOM 713 C CA . GLU A 1 95 ? 13.325 6.301 -9.166 1.00 48.84 95 GLU A CA 1
ATOM 714 C C . GLU A 1 95 ? 12.734 6.299 -10.594 1.00 48.84 95 GLU A C 1
ATOM 716 O O . GLU A 1 95 ? 13.361 6.813 -11.533 1.00 48.84 95 GLU A O 1
ATOM 721 N N . PRO A 1 96 ? 11.532 5.728 -10.800 1.00 56.84 96 PRO A N 1
ATOM 722 C CA . PRO A 1 96 ? 10.944 5.634 -12.126 1.00 56.84 96 PRO A CA 1
ATOM 723 C C . PRO A 1 96 ? 10.535 7.024 -12.627 1.00 56.84 96 PRO A C 1
ATOM 725 O O . PRO A 1 96 ? 9.604 7.652 -12.126 1.00 56.84 96 PRO A O 1
ATOM 728 N N . ARG A 1 97 ? 11.185 7.502 -13.695 1.00 59.62 97 ARG A N 1
ATOM 729 C CA . ARG A 1 97 ? 10.757 8.706 -14.429 1.00 59.62 97 ARG A CA 1
ATOM 730 C C . ARG A 1 97 ? 9.533 8.384 -15.291 1.00 59.62 97 ARG A C 1
ATOM 732 O O . ARG A 1 97 ? 9.643 8.308 -16.515 1.00 59.62 97 ARG A O 1
ATOM 739 N N . LEU A 1 98 ? 8.373 8.210 -14.651 1.00 57.88 98 LEU A N 1
ATOM 740 C CA . LEU A 1 98 ? 7.117 7.733 -15.253 1.00 57.88 98 LEU A CA 1
ATOM 741 C C . LEU A 1 98 ? 6.780 8.415 -16.590 1.00 57.88 98 LEU A C 1
ATOM 743 O O . LEU A 1 98 ? 6.459 7.739 -17.561 1.00 57.88 98 LEU A O 1
ATOM 747 N N . GLY A 1 99 ? 6.924 9.743 -16.678 1.00 59.22 99 GLY A N 1
ATOM 748 C CA . GLY A 1 99 ? 6.620 10.493 -17.903 1.00 59.22 99 GLY A CA 1
ATOM 749 C C . GLY A 1 99 ? 7.583 10.236 -19.072 1.00 59.22 99 GLY A C 1
ATOM 750 O O . GLY A 1 99 ? 7.151 10.201 -20.224 1.00 59.22 99 GLY A O 1
ATOM 751 N N . ARG A 1 100 ? 8.881 10.029 -18.804 1.00 60.84 100 ARG A N 1
ATOM 752 C CA . ARG A 1 100 ? 9.860 9.669 -19.850 1.00 60.84 100 ARG A CA 1
ATOM 753 C C . ARG A 1 100 ? 9.734 8.201 -20.241 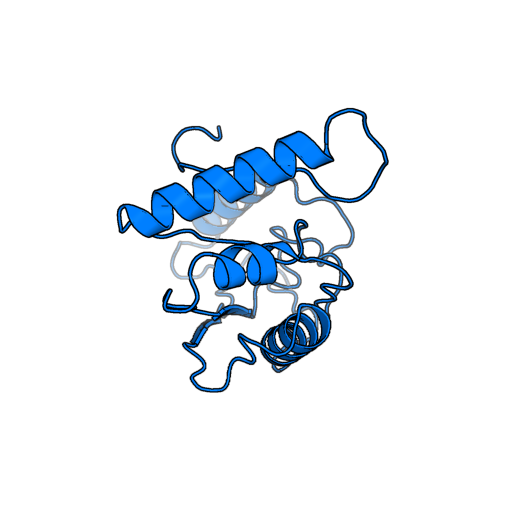1.00 60.84 100 ARG A C 1
ATOM 755 O O . ARG A 1 100 ? 9.780 7.904 -21.430 1.00 60.84 100 ARG A O 1
ATOM 762 N N . ALA A 1 101 ? 9.525 7.318 -19.264 1.00 59.16 101 ALA A N 1
ATOM 763 C CA . ALA A 1 101 ? 9.291 5.899 -19.506 1.00 59.16 101 ALA A CA 1
ATOM 764 C C . ALA A 1 101 ? 8.048 5.692 -20.383 1.00 59.16 101 ALA A C 1
ATOM 766 O O . ALA A 1 101 ? 8.126 5.008 -21.393 1.00 59.16 101 ALA A O 1
ATOM 767 N N . LEU A 1 102 ? 6.930 6.359 -20.077 1.00 64.81 102 LEU A N 1
ATOM 768 C CA . LEU A 1 102 ? 5.696 6.231 -20.854 1.00 64.81 102 LEU A CA 1
ATOM 769 C C . LEU A 1 102 ? 5.866 6.658 -22.322 1.00 64.81 102 LEU A C 1
ATOM 771 O O . LEU A 1 102 ? 5.423 5.943 -23.215 1.00 64.81 102 LEU A O 1
ATOM 775 N N . LYS A 1 103 ? 6.537 7.790 -22.590 1.00 67.62 103 LYS A N 1
ATOM 776 C CA . LYS A 1 103 ? 6.809 8.241 -23.969 1.00 67.62 103 LYS A CA 1
ATOM 777 C C . LYS A 1 103 ? 7.720 7.275 -24.729 1.00 67.62 103 LYS A C 1
ATOM 779 O O . LYS A 1 103 ? 7.459 7.007 -25.897 1.00 67.62 103 LYS A O 1
ATOM 784 N N . ALA A 1 104 ? 8.760 6.757 -24.074 1.00 64.62 104 ALA A N 1
ATOM 785 C CA . ALA A 1 104 ? 9.654 5.769 -24.673 1.00 64.62 104 ALA A CA 1
ATOM 786 C C . ALA A 1 104 ? 8.902 4.475 -25.019 1.00 64.62 104 ALA A C 1
ATOM 788 O O . ALA A 1 104 ? 9.017 3.997 -26.139 1.00 64.62 104 ALA A O 1
ATOM 789 N N . HIS A 1 105 ? 8.039 3.989 -24.121 1.00 64.69 105 HIS A N 1
ATOM 790 C CA . HIS A 1 105 ? 7.243 2.780 -24.357 1.00 64.69 105 HIS A CA 1
ATOM 791 C C . HIS A 1 105 ? 6.169 2.954 -25.425 1.00 64.69 105 HIS A C 1
ATOM 793 O O . HIS A 1 105 ? 5.897 2.013 -26.158 1.00 64.69 105 HIS A O 1
ATOM 799 N N . LEU A 1 106 ? 5.583 4.147 -25.567 1.00 69.50 106 LEU A N 1
ATOM 800 C CA . LEU A 1 106 ? 4.672 4.447 -26.678 1.00 69.50 106 LEU A CA 1
ATOM 801 C C . LEU A 1 106 ? 5.394 4.414 -28.032 1.00 69.50 106 LEU A C 1
ATOM 803 O O . LEU A 1 106 ? 4.857 3.877 -28.998 1.00 69.50 106 LEU A O 1
ATOM 807 N N . LEU A 1 107 ? 6.617 4.949 -28.096 1.00 69.56 107 LEU A N 1
ATOM 808 C CA . LEU A 1 107 ? 7.472 4.859 -29.283 1.00 69.56 107 LEU A CA 1
ATOM 809 C C . LEU A 1 107 ? 7.901 3.416 -29.556 1.00 69.56 107 LEU A C 1
ATOM 811 O O . LEU A 1 107 ? 7.826 2.972 -30.695 1.00 69.56 107 LEU A O 1
ATOM 815 N N . ASP A 1 108 ? 8.295 2.668 -28.528 1.00 62.12 108 ASP A N 1
ATOM 816 C CA . ASP A 1 108 ? 8.694 1.267 -28.662 1.00 62.12 108 ASP A CA 1
ATOM 817 C C . ASP A 1 108 ? 7.519 0.377 -29.103 1.00 62.12 108 ASP A C 1
ATOM 819 O O . ASP A 1 108 ? 7.715 -0.535 -29.907 1.00 62.12 108 ASP A O 1
ATOM 823 N N . LEU A 1 109 ? 6.292 0.681 -28.664 1.00 65.88 109 LEU A N 1
ATOM 824 C CA . LEU A 1 109 ? 5.057 0.038 -29.124 1.00 65.88 109 LEU A CA 1
ATOM 825 C C . LEU A 1 109 ? 4.751 0.377 -30.592 1.00 65.88 109 LEU A C 1
ATOM 827 O O . LEU A 1 109 ? 4.353 -0.501 -31.356 1.00 65.88 109 LEU A O 1
ATOM 831 N N . ALA A 1 110 ? 4.956 1.635 -30.997 1.00 70.56 110 ALA A N 1
ATOM 832 C CA . ALA A 1 110 ? 4.782 2.067 -32.382 1.00 70.56 110 ALA A CA 1
ATOM 833 C C . ALA A 1 110 ? 5.820 1.415 -33.314 1.00 70.56 110 ALA A C 1
ATOM 835 O O . ALA A 1 110 ? 5.460 0.907 -34.371 1.00 70.56 110 ALA A O 1
ATOM 836 N N . ILE A 1 111 ? 7.089 1.368 -32.891 1.00 67.12 111 ILE A N 1
ATOM 837 C CA . ILE A 1 111 ? 8.214 0.771 -33.628 1.00 67.12 111 ILE A CA 1
ATOM 838 C C . ILE A 1 111 ? 8.082 -0.750 -33.719 1.00 67.12 111 ILE A C 1
ATOM 840 O O . ILE A 1 111 ? 8.354 -1.331 -34.765 1.00 67.12 111 ILE A O 1
ATOM 844 N N . SER A 1 112 ? 7.668 -1.404 -32.633 1.00 60.59 112 SER A N 1
ATOM 845 C CA . SER A 1 112 ? 7.478 -2.856 -32.629 1.00 60.59 112 SER A CA 1
ATOM 846 C C . SER A 1 112 ? 6.196 -3.265 -33.356 1.00 60.59 112 SER A C 1
ATOM 848 O O . SER A 1 112 ? 6.003 -4.446 -33.597 1.00 60.59 112 SER A O 1
ATOM 850 N N . GLY A 1 113 ? 5.307 -2.329 -33.702 1.00 64.19 113 GLY A N 1
ATOM 851 C CA . GLY A 1 113 ? 3.936 -2.641 -34.081 1.00 64.19 113 GLY A CA 1
ATOM 852 C C . GLY A 1 113 ? 3.184 -3.210 -32.875 1.00 64.19 113 GLY A C 1
ATOM 853 O O . GLY A 1 113 ? 3.642 -4.131 -32.203 1.00 64.19 113 GLY A O 1
ATOM 854 N N . ILE A 1 114 ? 2.002 -2.672 -32.586 1.00 64.31 114 ILE A N 1
ATOM 855 C CA . ILE A 1 114 ? 1.197 -2.990 -31.388 1.00 64.31 114 ILE A CA 1
ATOM 856 C C . ILE A 1 114 ? 1.080 -4.509 -31.124 1.00 64.31 114 ILE A C 1
ATOM 858 O O . ILE A 1 114 ? 1.015 -4.943 -29.975 1.00 64.31 114 ILE A O 1
ATOM 862 N N . PHE A 1 115 ? 1.098 -5.324 -32.184 1.00 61.62 115 PHE A N 1
ATOM 863 C CA . PHE A 1 115 ? 1.012 -6.781 -32.116 1.00 61.62 115 PHE A CA 1
ATOM 864 C C . PHE A 1 115 ? 2.328 -7.511 -31.824 1.00 61.62 115 PHE A C 1
ATOM 866 O O . PHE A 1 115 ? 2.268 -8.569 -31.195 1.00 61.62 115 PHE A O 1
ATOM 873 N N . PHE A 1 116 ? 3.487 -6.985 -32.241 1.00 64.00 116 PHE A N 1
ATOM 874 C CA . PHE A 1 116 ? 4.776 -7.652 -32.015 1.00 64.00 116 PHE A CA 1
ATOM 875 C C . PHE A 1 116 ? 5.505 -7.136 -30.778 1.00 64.00 116 PHE A C 1
ATOM 877 O O . PHE A 1 116 ? 6.465 -7.766 -30.349 1.00 64.00 116 PHE A O 1
ATOM 884 N N . ALA A 1 117 ? 5.041 -6.050 -30.153 1.00 63.59 117 ALA A N 1
ATOM 885 C CA . ALA A 1 117 ? 5.616 -5.577 -28.901 1.00 63.59 117 ALA A CA 1
ATOM 886 C C . ALA A 1 117 ? 5.672 -6.712 -27.846 1.00 63.59 117 ALA A C 1
ATOM 888 O O . ALA A 1 117 ? 4.658 -7.378 -27.599 1.00 63.59 117 ALA A O 1
ATOM 889 N N . PRO A 1 118 ? 6.839 -6.956 -27.221 1.00 66.81 118 PRO A N 1
ATOM 890 C CA . PRO A 1 118 ? 7.009 -8.010 -26.226 1.00 66.81 118 PRO A CA 1
ATOM 891 C C . PRO A 1 118 ? 6.012 -7.848 -25.069 1.00 66.81 118 PRO A C 1
ATOM 893 O O . PRO A 1 118 ? 5.974 -6.833 -24.373 1.00 66.81 118 PRO A O 1
ATOM 896 N N . LYS A 1 119 ? 5.172 -8.869 -24.867 1.00 70.12 119 LYS A N 1
ATOM 897 C CA . LYS A 1 119 ? 4.102 -8.854 -23.863 1.00 70.12 119 LYS A CA 1
ATOM 898 C C . LYS A 1 119 ? 4.632 -9.338 -22.522 1.00 70.12 119 LYS A C 1
ATOM 900 O O . LYS A 1 119 ? 5.132 -10.455 -22.394 1.00 70.12 119 LYS A O 1
ATOM 905 N N . ARG A 1 120 ? 4.475 -8.508 -21.495 1.00 74.69 120 ARG A N 1
ATOM 906 C CA . ARG A 1 120 ? 4.748 -8.889 -20.111 1.00 74.69 120 ARG A CA 1
ATOM 907 C C . ARG A 1 120 ? 3.481 -9.447 -19.473 1.00 74.69 120 ARG A C 1
ATOM 909 O O . ARG A 1 120 ? 2.440 -8.798 -19.485 1.00 74.69 120 ARG A O 1
ATOM 916 N N . ASN A 1 121 ? 3.591 -10.625 -18.868 1.00 76.06 121 ASN A N 1
ATOM 917 C CA . ASN A 1 121 ? 2.495 -11.215 -18.105 1.00 76.06 121 ASN A CA 1
ATOM 918 C C . ASN A 1 121 ? 2.324 -10.458 -16.783 1.00 76.06 121 ASN A C 1
ATOM 920 O O . ASN A 1 121 ? 3.137 -10.610 -15.869 1.00 76.06 121 ASN A O 1
ATOM 924 N N . VAL A 1 122 ? 1.271 -9.647 -16.702 1.00 79.19 122 VAL A N 1
ATOM 925 C CA . VAL A 1 122 ? 0.823 -8.976 -15.478 1.00 79.19 122 VAL A CA 1
ATOM 926 C C . VAL A 1 122 ? -0.402 -9.717 -14.964 1.00 79.19 122 VAL A C 1
ATOM 928 O O . VAL A 1 122 ? -1.354 -9.933 -15.711 1.00 79.19 122 VAL A O 1
ATOM 931 N N . ARG A 1 123 ? -0.386 -10.107 -13.690 1.00 80.44 123 ARG A N 1
ATOM 932 C CA . ARG A 1 123 ? -1.522 -10.766 -13.039 1.00 80.44 123 ARG A CA 1
ATOM 933 C C . ARG A 1 123 ? -1.973 -9.927 -11.856 1.00 80.44 123 ARG A C 1
ATOM 935 O O . ARG A 1 123 ? -1.212 -9.744 -10.907 1.00 80.44 123 ARG A O 1
ATOM 942 N N . ILE A 1 124 ? -3.214 -9.459 -11.917 1.00 85.31 124 ILE A N 1
ATOM 943 C CA . ILE A 1 124 ? -3.897 -8.792 -10.809 1.00 85.31 124 ILE A CA 1
ATOM 944 C C . ILE A 1 124 ? -4.771 -9.840 -10.123 1.00 85.31 124 ILE A C 1
ATOM 946 O O . ILE A 1 124 ? -5.600 -10.475 -10.767 1.00 85.31 124 ILE A O 1
ATOM 950 N N . THR A 1 125 ? -4.540 -10.052 -8.834 1.00 86.25 125 THR A N 1
ATOM 951 C CA . THR A 1 125 ? -5.305 -10.971 -7.986 1.00 86.25 125 THR A CA 1
ATOM 952 C C . THR A 1 125 ? -6.125 -10.138 -7.020 1.00 86.25 125 THR A C 1
ATOM 954 O O . THR A 1 125 ? -5.554 -9.308 -6.313 1.00 86.25 125 THR A O 1
ATOM 957 N N . LEU A 1 126 ? -7.438 -10.350 -7.007 1.00 90.31 126 LEU A N 1
ATOM 958 C CA . LEU A 1 126 ? -8.354 -9.765 -6.035 1.00 90.31 126 LEU A CA 1
ATOM 959 C C . LEU A 1 126 ? -8.844 -10.890 -5.127 1.00 90.31 126 LEU A C 1
ATOM 961 O O . LEU A 1 126 ? -9.313 -11.909 -5.630 1.00 90.31 126 LEU A O 1
ATOM 965 N N . ALA A 1 127 ? -8.708 -10.715 -3.819 1.00 91.69 127 ALA A N 1
ATOM 966 C CA . ALA A 1 127 ? -9.167 -11.676 -2.828 1.00 91.69 127 ALA A CA 1
ATOM 967 C C . ALA A 1 127 ? -9.952 -10.957 -1.732 1.00 91.69 127 ALA A C 1
ATOM 969 O O . ALA A 1 1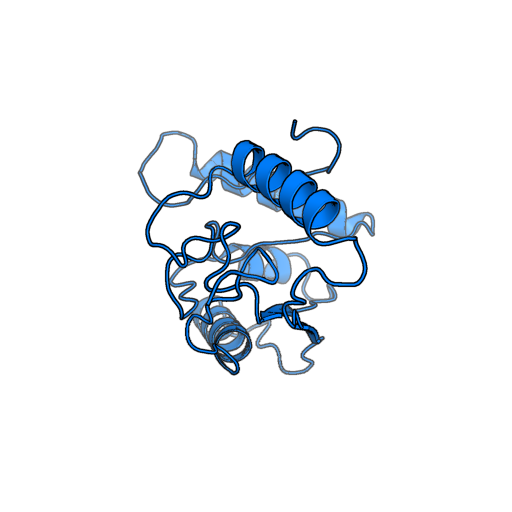27 ? -9.502 -9.934 -1.219 1.00 91.69 127 ALA A O 1
ATOM 970 N N . GLU A 1 128 ? -11.106 -11.505 -1.367 1.00 92.69 128 GLU A N 1
ATOM 971 C CA . GLU A 1 128 ? -11.901 -11.081 -0.213 1.00 92.69 128 GLU A CA 1
ATOM 972 C C . GLU A 1 128 ? -11.751 -12.159 0.873 1.00 92.69 128 GLU A C 1
ATOM 974 O O . GLU A 1 128 ? -12.478 -13.149 0.850 1.00 92.69 128 GLU A O 1
ATOM 979 N N . PRO A 1 129 ? -10.733 -12.054 1.748 1.00 88.75 129 PRO A N 1
ATOM 980 C CA . PRO A 1 129 ? -10.476 -13.063 2.773 1.00 88.75 129 PRO A CA 1
ATOM 981 C C . PRO A 1 129 ? -11.542 -13.025 3.874 1.00 88.75 129 PRO A C 1
ATOM 983 O O . PRO A 1 129 ? -11.675 -12.025 4.585 1.00 88.75 129 PRO A O 1
ATOM 986 N N . GLU A 1 130 ? -12.262 -14.133 4.047 1.00 87.19 130 GLU A N 1
ATOM 987 C CA . GLU A 1 130 ? -13.216 -14.326 5.151 1.00 87.19 130 GLU A CA 1
ATOM 988 C C . GLU A 1 130 ? -12.503 -14.457 6.509 1.00 87.19 130 GLU A C 1
ATOM 990 O O . GLU A 1 130 ? -13.031 -14.052 7.541 1.00 87.19 130 GLU A O 1
ATOM 995 N N . ASP A 1 131 ? -11.269 -14.962 6.503 1.00 90.81 131 ASP A N 1
ATOM 996 C CA . ASP A 1 131 ? -10.419 -15.217 7.669 1.00 90.81 131 ASP A CA 1
ATOM 997 C C . ASP A 1 131 ? -9.543 -14.016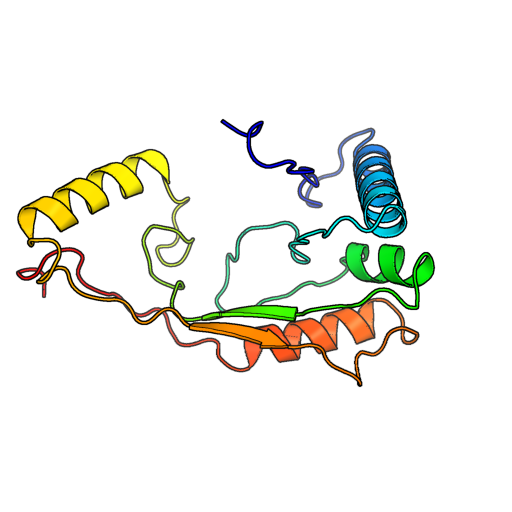 8.070 1.00 90.81 131 ASP A C 1
ATOM 999 O O . ASP A 1 131 ? -8.650 -14.140 8.916 1.00 90.81 131 ASP A O 1
ATOM 1003 N N . PHE A 1 132 ? -9.782 -12.834 7.488 1.00 91.06 132 PHE A N 1
ATOM 1004 C CA . PHE A 1 132 ? -9.000 -11.647 7.818 1.00 91.06 132 PHE A CA 1
ATOM 1005 C C . PHE A 1 132 ? -9.128 -11.310 9.314 1.00 91.06 132 PHE A C 1
ATOM 1007 O O . PHE A 1 132 ? -10.246 -11.151 9.815 1.00 91.06 132 PHE A O 1
ATOM 1014 N N . PRO A 1 133 ? -8.015 -11.118 10.048 1.00 91.69 133 PRO A N 1
ATOM 1015 C CA . PRO A 1 133 ? -8.043 -10.977 11.500 1.00 91.69 133 PRO A CA 1
ATOM 1016 C C . PRO A 1 133 ? -8.464 -9.559 11.941 1.00 91.69 133 PRO A C 1
ATOM 1018 O O . PRO A 1 133 ? -7.680 -8.807 12.525 1.00 91.69 133 PRO A O 1
ATOM 1021 N N . ARG A 1 134 ? -9.729 -9.194 11.684 1.00 89.50 134 ARG A N 1
ATOM 1022 C CA . ARG A 1 134 ? -10.324 -7.856 11.897 1.00 89.50 134 ARG A CA 1
ATOM 1023 C C . ARG A 1 134 ? -10.236 -7.344 13.340 1.00 89.50 134 ARG A C 1
ATOM 1025 O O . ARG A 1 134 ? -10.240 -6.137 13.549 1.00 89.50 134 ARG A O 1
ATOM 1032 N N . GLN A 1 135 ? -10.133 -8.239 14.323 1.00 87.56 135 GLN A N 1
ATOM 1033 C CA . GLN A 1 135 ? -10.101 -7.893 15.752 1.00 87.56 135 GLN A CA 1
ATOM 1034 C C . GLN A 1 135 ? -8.754 -8.187 16.436 1.00 87.56 135 GLN A C 1
ATOM 1036 O O . GLN A 1 135 ? -8.567 -7.846 17.598 1.00 87.56 135 GLN A O 1
ATOM 1041 N N . ALA A 1 136 ? -7.780 -8.782 15.739 1.00 84.94 136 ALA A N 1
ATOM 1042 C CA . ALA A 1 136 ? -6.519 -9.221 16.356 1.00 84.94 136 ALA A CA 1
ATOM 1043 C C . ALA A 1 136 ? -5.433 -8.122 16.418 1.00 84.94 136 ALA A C 1
ATOM 1045 O O . ALA A 1 136 ? -4.264 -8.398 16.703 1.00 84.94 136 ALA A O 1
ATOM 1046 N N . GLY A 1 137 ? -5.811 -6.873 16.129 1.00 87.00 137 GLY A N 1
ATOM 1047 C CA . GLY A 1 137 ? -4.934 -5.705 16.140 1.00 87.00 137 GLY A CA 1
ATOM 1048 C C . GLY A 1 137 ? -3.970 -5.611 14.949 1.00 87.00 137 GLY A C 1
ATOM 1049 O O . GLY A 1 137 ? -3.802 -6.536 14.150 1.00 87.00 137 GLY A O 1
ATOM 1050 N N . ARG A 1 138 ? -3.291 -4.460 14.844 1.00 88.38 138 ARG A N 1
ATOM 1051 C CA . ARG A 1 138 ? -2.450 -4.096 13.685 1.00 88.38 138 ARG A CA 1
ATOM 1052 C C . ARG A 1 138 ? -1.389 -5.130 13.303 1.00 88.38 138 ARG A C 1
ATOM 1054 O O . ARG A 1 138 ? -1.171 -5.364 12.123 1.00 88.38 138 ARG A O 1
ATOM 1061 N N . ALA A 1 139 ? -0.729 -5.762 14.275 1.00 88.06 139 ALA A N 1
ATOM 1062 C CA . ALA A 1 139 ? 0.381 -6.674 13.995 1.00 88.06 139 ALA A CA 1
ATOM 1063 C C . ALA A 1 139 ? -0.099 -7.962 13.309 1.00 88.06 139 ALA A C 1
ATOM 1065 O O . ALA A 1 139 ? 0.546 -8.456 12.387 1.00 88.06 139 ALA A O 1
ATOM 1066 N N . ALA A 1 140 ? -1.244 -8.500 13.732 1.00 89.75 140 ALA A N 1
ATOM 1067 C CA . ALA A 1 140 ? -1.840 -9.672 13.102 1.00 89.75 140 ALA A CA 1
ATOM 1068 C C . ALA A 1 140 ? -2.356 -9.348 11.694 1.00 89.75 140 ALA A C 1
ATOM 1070 O O . ALA A 1 140 ? -2.070 -10.095 10.760 1.00 89.75 140 ALA A O 1
ATOM 1071 N N . MET A 1 141 ? -3.030 -8.205 11.529 1.00 91.06 141 MET A N 1
ATOM 1072 C CA . MET A 1 141 ? -3.490 -7.723 10.222 1.00 91.06 141 MET A CA 1
ATOM 1073 C C . MET A 1 141 ? -2.331 -7.521 9.242 1.00 91.06 141 MET A C 1
ATOM 1075 O O . MET A 1 141 ? -2.412 -7.962 8.097 1.00 91.06 141 MET A O 1
ATOM 1079 N N . ASN A 1 142 ? -1.238 -6.894 9.688 1.00 90.69 142 ASN A N 1
ATOM 1080 C CA . ASN A 1 142 ? -0.071 -6.655 8.843 1.00 90.69 142 ASN A CA 1
ATOM 1081 C C . ASN A 1 142 ? 0.585 -7.968 8.421 1.00 90.69 142 ASN A C 1
ATOM 1083 O O . ASN A 1 142 ? 0.791 -8.157 7.229 1.00 90.69 142 ASN A O 1
ATOM 1087 N N . ARG A 1 143 ? 0.792 -8.918 9.344 1.00 89.44 143 ARG A N 1
ATOM 1088 C CA . ARG A 1 143 ? 1.330 -10.246 8.998 1.00 89.44 143 ARG A CA 1
ATOM 1089 C C . ARG A 1 143 ? 0.455 -10.999 7.996 1.00 89.44 143 ARG A C 1
ATOM 1091 O O . ARG A 1 143 ? 0.984 -11.631 7.087 1.00 89.44 143 ARG A O 1
ATOM 1098 N N . PHE A 1 144 ? -0.869 -10.921 8.136 1.00 91.44 144 PHE A N 1
ATOM 1099 C CA . PHE A 1 144 ? -1.797 -11.534 7.183 1.00 91.44 144 PHE A CA 1
ATOM 1100 C C . PHE A 1 144 ? -1.642 -10.922 5.785 1.00 91.44 144 PHE A C 1
ATOM 1102 O O . PHE A 1 144 ? -1.460 -11.634 4.798 1.00 91.44 144 PHE A O 1
ATOM 1109 N N . MET A 1 145 ? -1.658 -9.588 5.704 1.00 90.12 145 MET A N 1
ATOM 1110 C CA . MET A 1 145 ? -1.467 -8.863 4.448 1.00 90.12 145 MET A CA 1
ATOM 1111 C C . MET A 1 145 ? -0.097 -9.141 3.825 1.00 90.12 145 MET A C 1
ATOM 1113 O O . MET A 1 145 ? -0.014 -9.365 2.624 1.00 90.12 145 MET A O 1
ATOM 1117 N N . GLU A 1 146 ? 0.973 -9.160 4.618 1.00 88.44 146 GLU A N 1
ATOM 1118 C CA . GLU A 1 146 ? 2.323 -9.504 4.165 1.00 88.44 146 GLU A CA 1
ATOM 1119 C C . GLU A 1 146 ? 2.373 -10.925 3.605 1.00 88.44 146 GLU A C 1
ATOM 1121 O O . GLU A 1 146 ? 2.915 -11.126 2.521 1.00 88.44 146 GLU A O 1
ATOM 1126 N N . GLY A 1 147 ? 1.754 -11.900 4.279 1.00 87.88 147 GLY A N 1
ATOM 1127 C CA . GLY A 1 147 ? 1.624 -13.267 3.774 1.00 87.88 147 GLY A CA 1
ATOM 1128 C C . GLY A 1 147 ? 0.914 -13.316 2.419 1.00 87.88 147 GLY A C 1
ATOM 1129 O O . GLY A 1 147 ? 1.424 -13.919 1.473 1.00 87.88 147 GLY A O 1
ATOM 1130 N N . PHE A 1 148 ? -0.209 -12.606 2.287 1.00 88.50 148 PHE A N 1
ATOM 1131 C CA . PHE A 1 148 ? -0.925 -12.486 1.018 1.00 88.50 148 PHE A CA 1
ATOM 1132 C C . PHE A 1 148 ? -0.073 -11.812 -0.068 1.00 88.50 148 PHE A C 1
ATOM 1134 O O . PHE A 1 148 ? 0.031 -12.324 -1.181 1.00 88.50 148 PHE A O 1
ATOM 1141 N N . TYR A 1 149 ? 0.574 -10.682 0.219 1.00 84.31 149 TYR A N 1
ATOM 1142 C CA . TYR A 1 149 ? 1.359 -9.951 -0.779 1.00 84.31 149 TYR A CA 1
ATOM 1143 C C . TYR A 1 149 ? 2.634 -10.692 -1.198 1.00 84.31 149 TYR A C 1
ATOM 1145 O O . TYR A 1 149 ? 3.038 -10.567 -2.353 1.00 84.31 149 TYR A O 1
ATOM 1153 N N . ASN A 1 150 ? 3.221 -11.498 -0.310 1.00 84.25 150 ASN A N 1
ATOM 1154 C CA . ASN A 1 150 ? 4.507 -12.163 -0.534 1.00 84.25 150 ASN A CA 1
ATOM 1155 C C . ASN A 1 150 ? 4.410 -13.600 -1.084 1.00 84.25 150 ASN A C 1
ATOM 1157 O O . ASN A 1 150 ? 5.430 -14.148 -1.499 1.00 84.25 150 ASN A O 1
ATOM 1161 N N . GLN A 1 151 ? 3.218 -14.208 -1.124 1.00 77.19 151 GLN A N 1
ATOM 1162 C CA . GLN A 1 151 ? 3.002 -15.585 -1.607 1.00 77.19 151 GLN A CA 1
ATOM 1163 C C . GLN A 1 151 ? 3.516 -15.844 -3.038 1.00 77.19 151 GLN A C 1
ATOM 1165 O O . GLN A 1 151 ? 4.012 -16.928 -3.316 1.00 77.19 151 GLN A O 1
ATOM 1170 N N . ASP A 1 152 ? 3.452 -14.845 -3.924 1.00 63.28 152 ASP A N 1
ATOM 1171 C CA . ASP A 1 152 ? 3.918 -14.931 -5.313 1.00 63.28 152 ASP A CA 1
ATOM 1172 C C . ASP A 1 152 ? 4.792 -13.719 -5.647 1.00 63.28 152 ASP A C 1
ATOM 1174 O O . ASP A 1 152 ? 4.440 -12.906 -6.504 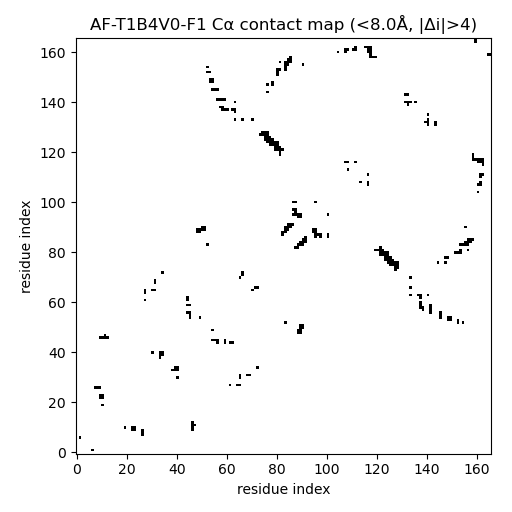1.00 63.28 152 ASP A O 1
ATOM 1178 N N . SER A 1 153 ? 5.920 -13.555 -4.956 1.00 59.78 153 SER A N 1
ATO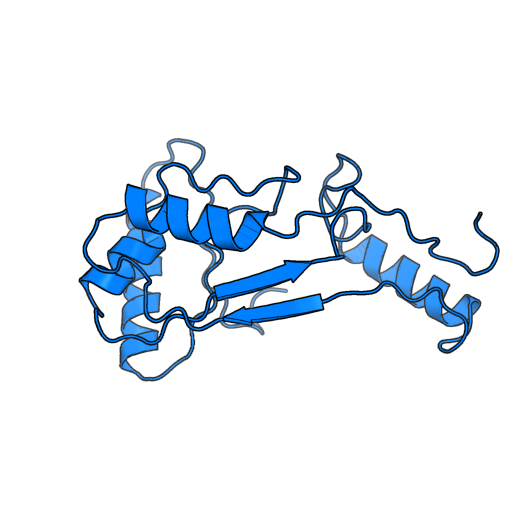M 1179 C CA . SER A 1 153 ? 6.919 -12.539 -5.313 1.00 59.78 153 SER A CA 1
ATOM 1180 C C . SER A 1 153 ? 7.942 -13.126 -6.296 1.00 59.78 153 SER A C 1
ATOM 1182 O O . SER A 1 153 ? 9.012 -13.562 -5.852 1.00 59.78 153 SER A O 1
ATOM 1184 N N . PRO A 1 154 ? 7.679 -13.186 -7.624 1.00 59.81 154 PRO A N 1
ATOM 1185 C CA . PRO A 1 154 ? 8.649 -13.699 -8.582 1.00 59.81 154 PRO A CA 1
ATOM 1186 C C . PRO A 1 154 ? 9.911 -12.822 -8.586 1.00 59.81 154 PRO A C 1
ATOM 1188 O O . PRO A 1 154 ? 9.833 -11.618 -8.317 1.00 59.81 154 PRO A O 1
ATOM 1191 N N . PRO A 1 155 ? 11.087 -13.396 -8.896 1.00 58.88 155 PRO A N 1
ATOM 1192 C CA . PRO A 1 155 ? 12.299 -12.609 -9.089 1.00 58.88 155 PRO A CA 1
ATOM 1193 C C . PRO A 1 155 ? 12.096 -11.572 -10.203 1.00 58.88 155 PRO A C 1
ATOM 1195 O O . PRO A 1 155 ? 11.236 -11.733 -11.074 1.00 58.88 155 PRO A O 1
ATOM 1198 N N . ALA A 1 156 ? 12.885 -10.493 -10.172 1.00 59.44 156 ALA A N 1
ATOM 1199 C CA . ALA A 1 156 ? 12.831 -9.462 -11.203 1.00 59.44 156 ALA A CA 1
ATOM 1200 C C . ALA A 1 156 ? 13.044 -10.103 -12.581 1.00 59.44 156 ALA A C 1
ATOM 1202 O O . ALA A 1 156 ? 14.104 -10.655 -12.866 1.00 59.44 156 ALA A O 1
ATOM 1203 N N . ARG A 1 157 ? 12.014 -10.053 -13.429 1.00 58.84 157 ARG A N 1
ATOM 1204 C CA . ARG A 1 157 ? 12.093 -10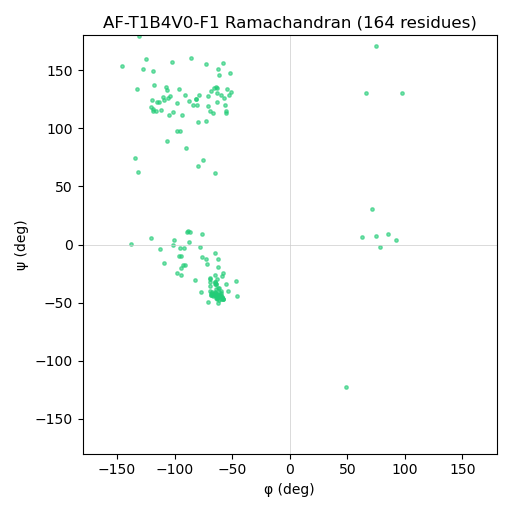.535 -14.807 1.00 58.84 157 ARG A CA 1
ATOM 1205 C C . ARG A 1 157 ? 12.255 -9.328 -15.711 1.00 58.84 157 ARG A C 1
ATOM 1207 O O . ARG A 1 157 ? 11.334 -8.513 -15.801 1.00 58.84 157 ARG A O 1
ATOM 1214 N N . TYR A 1 158 ? 13.405 -9.222 -16.366 1.00 63.97 158 TYR A N 1
ATOM 1215 C CA . TYR A 1 158 ? 13.562 -8.301 -17.482 1.00 63.97 158 TYR A CA 1
ATOM 1216 C C . TYR A 1 158 ? 12.714 -8.806 -18.651 1.00 63.97 158 TYR A C 1
ATOM 1218 O O . TYR A 1 158 ? 12.714 -9.997 -18.966 1.00 63.97 158 TYR A O 1
ATOM 1226 N N . VAL A 1 159 ? 11.942 -7.905 -19.246 1.00 61.09 159 VAL A N 1
ATOM 1227 C CA . VAL A 1 159 ? 11.244 -8.144 -20.508 1.00 61.09 159 VAL A CA 1
ATOM 1228 C C . VAL A 1 159 ? 11.795 -7.094 -21.467 1.00 61.09 159 VAL A C 1
ATOM 1230 O O . VAL A 1 159 ? 11.750 -5.915 -21.104 1.00 61.09 159 VAL A O 1
ATOM 1233 N N . PRO A 1 160 ? 12.345 -7.491 -22.628 1.00 65.81 160 PRO A N 1
ATOM 1234 C CA . PRO A 1 160 ? 12.806 -6.549 -23.641 1.00 65.81 160 PRO A CA 1
ATOM 1235 C C . PRO A 1 160 ? 11.712 -5.540 -23.978 1.00 65.81 160 PRO A C 1
ATOM 1237 O O . PRO A 1 160 ? 10.535 -5.886 -23.939 1.00 65.81 160 PRO A O 1
ATOM 1240 N N . TYR A 1 161 ? 12.079 -4.307 -24.321 1.00 62.25 161 TYR A N 1
ATOM 1241 C CA . TYR A 1 161 ? 11.097 -3.291 -24.722 1.00 62.25 161 TYR A CA 1
ATOM 1242 C C . TYR A 1 161 ? 10.881 -3.264 -26.240 1.00 62.25 161 TYR A C 1
ATOM 1244 O O . TYR A 1 161 ? 9.861 -2.776 -26.717 1.00 62.25 161 TYR A O 1
ATOM 1252 N N . ARG A 1 162 ? 11.812 -3.849 -27.005 1.00 57.56 162 ARG A N 1
ATOM 1253 C CA . ARG A 1 162 ? 11.763 -3.971 -28.467 1.00 57.56 162 ARG A CA 1
ATOM 1254 C C . ARG A 1 162 ? 11.973 -5.418 -28.891 1.00 57.56 162 ARG A C 1
ATOM 1256 O O . ARG A 1 162 ? 12.720 -6.144 -28.241 1.00 57.56 162 ARG A O 1
ATOM 1263 N N . ILE A 1 163 ? 11.398 -5.806 -30.026 1.00 56.50 163 ILE A N 1
ATOM 1264 C CA . ILE A 1 163 ? 11.493 -7.178 -30.561 1.00 56.50 163 ILE A CA 1
ATOM 1265 C C . ILE A 1 163 ? 12.916 -7.638 -30.912 1.00 56.50 163 ILE A C 1
ATOM 1267 O O . ILE A 1 163 ? 13.173 -8.835 -30.979 1.00 56.50 163 ILE A O 1
ATOM 1271 N N . TRP A 1 164 ? 13.849 -6.702 -31.096 1.00 62.25 164 TRP A N 1
ATOM 1272 C CA . TRP A 1 164 ? 15.264 -6.966 -31.398 1.00 62.25 164 TRP A CA 1
ATOM 1273 C C . TRP A 1 164 ? 16.202 -6.826 -30.188 1.00 62.25 164 TRP A C 1
ATOM 1275 O O . TRP A 1 164 ? 17.406 -7.026 -30.333 1.00 62.25 164 TRP A O 1
ATOM 1285 N N . GLN A 1 165 ? 15.691 -6.487 -28.999 1.00 62.16 165 GLN A N 1
ATOM 1286 C CA . GLN A 1 165 ? 16.495 -6.512 -27.773 1.00 62.16 165 GLN A CA 1
ATOM 1287 C C . GLN A 1 165 ? 16.566 -7.948 -27.233 1.00 62.16 165 GLN A C 1
ATOM 1289 O O . GLN A 1 165 ? 15.529 -8.575 -27.015 1.00 62.16 165 GLN A O 1
ATOM 1294 N N . ARG A 1 166 ? 17.788 -8.455 -27.034 1.00 54.50 166 ARG A N 1
ATOM 1295 C CA . ARG A 1 166 ? 18.086 -9.725 -26.355 1.00 54.50 166 ARG A CA 1
ATOM 1296 C C . ARG A 1 166 ? 18.539 -9.466 -24.928 1.00 54.50 166 ARG A C 1
ATOM 1298 O O . ARG A 1 166 ? 19.309 -8.499 -24.744 1.00 54.50 166 ARG A O 1
#

Sequence (166 aa):
MVNTVRALPIPETSGIQPGKARRVEDALARCVEALRQGDNVLLYPAGRLMRDRMTDLGGVSAVERILAQLPEVRLVLVRTTGLWGSSFGWGAGTEPRLGRALKAHLLDLAISGIFFAPKRNVRITLAEPEDFPRQAGRAAMNRFMEGFYNQDSPPARYVPYRIWQR

Solvent-accessible surface area (backbone atoms only — not comparable to full-atom values): 10421 Å² total; per-residue (Å²): 143,65,84,90,49,97,68,78,85,65,76,57,82,79,73,94,54,92,66,49,68,57,55,45,50,54,52,48,52,52,51,51,52,38,48,75,73,70,48,86,82,90,79,67,76,62,53,59,79,71,78,56,85,58,66,76,48,74,86,53,47,70,67,47,60,45,34,75,77,40,74,86,59,88,61,72,50,76,43,76,34,62,52,59,29,35,74,84,34,37,56,79,80,47,84,50,57,55,75,61,49,52,55,52,50,54,50,30,30,62,73,33,34,80,84,56,31,59,81,76,73,65,47,79,45,79,43,68,65,88,80,57,52,83,82,65,48,41,65,51,39,38,52,52,50,32,52,64,61,42,74,64,54,73,74,71,51,81,69,53,69,38,75,85,54,128

pLDDT: mean 72.15, std 15.44, range [33.19, 92.69]